Protein AF-A0A6J4QNR4-F1 (afdb_monomer)

Nearest PDB structures (foldseek):
  4whe-assembly1_A  TM=4.522E-01  e=9.566E+00  Escherichia coli K-12

Radius of gyration: 17.89 Å; Cα contacts (8 Å, |Δi|>4): 93; chains: 1; bounding box: 41×32×55 Å

Secondary structure (DSSP, 8-state):
-PPP--S-PPPPGGGS-HHHH---HHHHHHHHHHHHHHHHHHHHHHHTT-HHHHHHHHHHHHHHIIIIIHHHHHTTTT---HHHHHHHHHHHHHHTTS-HHHHHHHHHHHHHHTT-GGG-HHHHGGGS-HHHHHHTTT-

Sequence (139 aa):
MRTPNDGWTKPPIKDLGPDLLRISRPRRAVALAFPFVCFLAYFALAATGHPVLAVLAVVVLSFVTYGSVSHDLVHANLGLSPTANRRLLSLLELIMLRSGTVYRIVHLNHHAKYPDAREDPEGSAARFSLGRTLWEGVI

Mean predicted aligned error: 6.66 Å

Foldseek 3Di:
DDDPPPVDDDDPPVPDDVPVQDDDPVRLVCLLCLLVVLLVQLVVCVVVPNNVVSVVSVVVSVCSCPVHDLVCLLVVSSVDDVVVSQVSQQVSQVSVVHGSVVVSVLVVVQVVCPPDQPPRPPVVLVPDDPVCNVCVVVD

Organism: NCBI:txid904963

pLDDT: mean 88.71, std 12.15, range [38.19, 98.62]

Structure (mmCIF, N/CA/C/O backbone):
data_AF-A0A6J4QNR4-F1
#
_entry.id   AF-A0A6J4QNR4-F1
#
loop_
_atom_site.group_PDB
_atom_site.id
_atom_site.type_symbol
_atom_site.label_atom_id
_atom_site.label_alt_id
_atom_site.label_comp_id
_atom_site.label_asym_id
_atom_site.label_entity_id
_atom_site.label_seq_id
_atom_site.pdbx_PDB_ins_code
_atom_site.Cartn_x
_atom_site.Cartn_y
_atom_site.Cartn_z
_atom_site.occupancy
_atom_site.B_iso_or_equiv
_atom_site.auth_seq_id
_atom_site.auth_comp_id
_atom_site.auth_asym_id
_atom_site.auth_atom_id
_atom_site.pdbx_PDB_model_num
ATOM 1 N N . MET A 1 1 ? -13.487 -4.980 -27.665 1.00 41.03 1 MET A N 1
ATOM 2 C CA . MET A 1 1 ? -13.777 -3.550 -27.888 1.00 41.03 1 MET A CA 1
ATOM 3 C C . MET A 1 1 ? -12.445 -2.907 -28.247 1.00 41.03 1 MET A C 1
ATOM 5 O O . MET A 1 1 ? -11.572 -2.883 -27.394 1.00 41.03 1 MET A O 1
ATOM 9 N N . ARG A 1 2 ? -12.213 -2.545 -29.516 1.00 38.19 2 ARG A N 1
ATOM 10 C CA . ARG A 1 2 ? -11.044 -1.729 -29.885 1.00 38.19 2 ARG A CA 1
ATOM 11 C C . ARG A 1 2 ? -11.338 -0.319 -29.380 1.00 38.19 2 ARG A C 1
ATOM 13 O O . ARG A 1 2 ? -12.408 0.195 -29.696 1.00 38.19 2 ARG A O 1
ATOM 20 N N . THR A 1 3 ? -10.461 0.268 -28.573 1.00 47.31 3 THR A N 1
ATOM 21 C CA . THR A 1 3 ? -10.562 1.699 -28.272 1.00 47.31 3 THR A CA 1
ATOM 22 C C . THR A 1 3 ? -10.506 2.475 -29.593 1.00 47.31 3 THR A C 1
ATOM 24 O O . THR A 1 3 ? -9.776 2.056 -30.501 1.00 47.31 3 THR A O 1
ATOM 27 N N . PRO A 1 4 ? -11.294 3.552 -29.758 1.00 49.19 4 PRO A N 1
ATOM 28 C CA . PRO A 1 4 ? -11.134 4.446 -30.896 1.00 49.19 4 PRO A CA 1
ATOM 29 C C . PRO A 1 4 ? -9.676 4.900 -30.944 1.00 49.19 4 PRO A C 1
ATOM 31 O O . PRO A 1 4 ? -9.115 5.261 -29.915 1.00 49.19 4 PRO A O 1
ATOM 34 N N . ASN A 1 5 ? -9.057 4.816 -32.119 1.00 56.41 5 ASN A N 1
ATOM 35 C CA . ASN A 1 5 ? -7.719 5.341 -32.355 1.00 56.41 5 ASN A CA 1
ATOM 36 C C . ASN A 1 5 ? -7.850 6.871 -32.380 1.00 56.41 5 ASN A C 1
ATOM 38 O O . ASN A 1 5 ? -8.099 7.466 -33.422 1.00 56.41 5 ASN A O 1
ATOM 42 N N . ASP A 1 6 ? -7.794 7.488 -31.208 1.00 62.0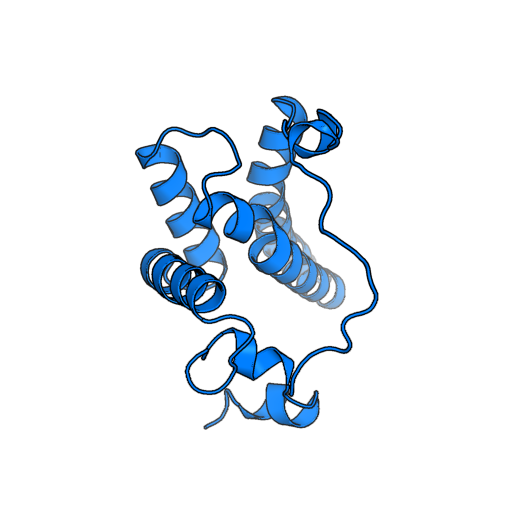0 6 ASP A N 1
ATOM 43 C CA . ASP A 1 6 ? -7.983 8.915 -30.944 1.00 62.00 6 ASP A CA 1
ATOM 44 C C . ASP A 1 6 ? -6.772 9.771 -31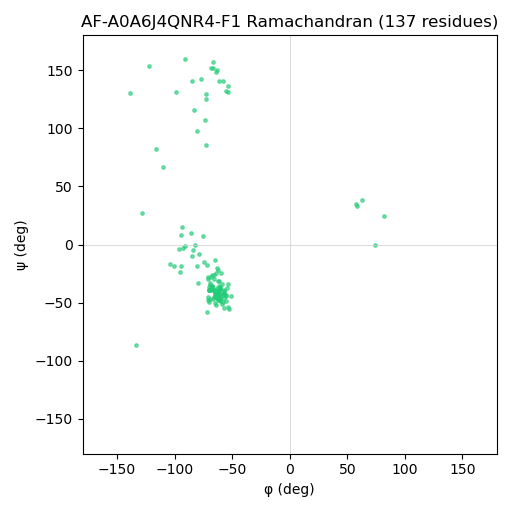.361 1.00 62.00 6 ASP A C 1
ATOM 46 O O . ASP A 1 6 ? -6.741 10.973 -31.117 1.00 62.00 6 ASP A O 1
ATOM 50 N N . GLY A 1 7 ? -5.779 9.173 -32.030 1.00 62.78 7 GLY A N 1
ATOM 51 C CA . GLY A 1 7 ? -4.592 9.865 -32.538 1.00 62.78 7 GLY A CA 1
ATOM 52 C C . GLY A 1 7 ? -3.584 10.249 -31.452 1.00 62.78 7 GLY A C 1
ATOM 53 O O . GLY A 1 7 ? -2.528 10.795 -31.767 1.00 62.78 7 GLY A O 1
ATOM 54 N N . TRP A 1 8 ? -3.864 9.932 -30.185 1.00 63.53 8 TRP A N 1
ATOM 55 C CA . TRP A 1 8 ? -2.962 10.177 -29.068 1.00 63.53 8 TRP A CA 1
ATOM 56 C C . TRP A 1 8 ? -1.893 9.085 -28.994 1.00 63.53 8 TRP A C 1
ATOM 58 O O . TRP A 1 8 ? -2.086 8.007 -28.433 1.00 63.53 8 TRP A O 1
ATOM 68 N N . THR A 1 9 ? -0.714 9.366 -29.545 1.00 80.56 9 THR A N 1
ATOM 69 C CA . THR A 1 9 ? 0.481 8.566 -29.259 1.00 80.56 9 THR A CA 1
ATOM 70 C C . THR A 1 9 ? 0.965 8.871 -27.845 1.00 80.56 9 THR A C 1
ATOM 72 O O . THR A 1 9 ? 1.150 10.039 -27.499 1.00 80.56 9 THR A O 1
ATOM 75 N N . LYS A 1 10 ? 1.201 7.838 -27.023 1.00 78.25 10 LYS A N 1
ATOM 76 C CA . LYS A 1 10 ? 1.791 8.021 -25.685 1.00 78.25 10 LYS A CA 1
ATOM 77 C C . LYS A 1 10 ? 3.121 8.784 -25.808 1.00 78.25 10 LYS A C 1
ATOM 79 O O . LYS A 1 10 ? 3.939 8.391 -26.645 1.00 78.25 10 LYS A O 1
ATOM 84 N N . PRO A 1 11 ? 3.358 9.832 -24.998 1.00 82.69 11 PRO A N 1
ATOM 85 C CA . PRO A 1 11 ? 4.611 10.572 -25.055 1.00 82.69 11 PRO A CA 1
ATOM 86 C C . PRO A 1 11 ? 5.785 9.643 -24.705 1.00 82.69 11 PRO A C 1
ATOM 88 O O . PRO A 1 11 ? 5.652 8.786 -23.822 1.00 82.69 11 PRO A O 1
ATOM 91 N N . PRO A 1 12 ? 6.935 9.764 -25.386 1.00 83.19 12 PRO A N 1
ATOM 92 C CA . PRO A 1 12 ? 8.117 8.992 -25.037 1.00 83.19 12 PRO A CA 1
ATOM 93 C C . PRO A 1 12 ? 8.643 9.423 -23.658 1.00 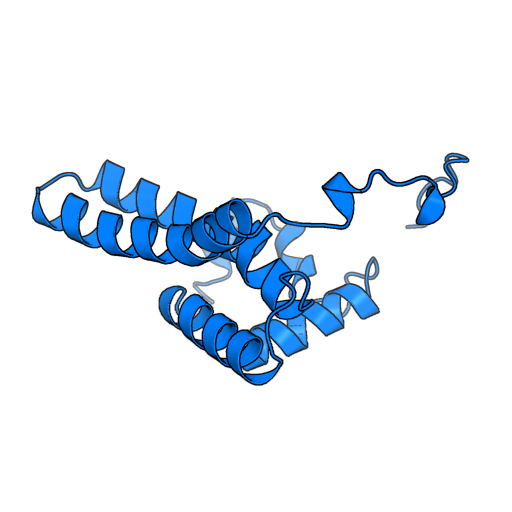83.19 12 PRO A C 1
ATOM 95 O O . PRO A 1 12 ? 8.510 10.576 -23.262 1.00 83.19 12 PRO A O 1
ATOM 98 N N . ILE A 1 13 ? 9.301 8.510 -22.933 1.00 83.25 13 ILE A N 1
ATOM 99 C CA . ILE A 1 13 ? 9.779 8.743 -21.551 1.00 83.25 13 ILE A CA 1
ATOM 100 C C . ILE A 1 13 ? 10.655 9.999 -21.424 1.00 83.25 13 ILE A C 1
ATOM 102 O O . ILE A 1 13 ? 10.608 10.677 -20.404 1.00 83.25 13 ILE A O 1
ATOM 106 N N . LYS A 1 14 ? 11.439 10.324 -22.459 1.00 85.31 14 LYS A N 1
ATOM 107 C CA . LYS A 1 14 ? 12.302 11.517 -22.497 1.00 85.31 14 LYS A CA 1
ATOM 108 C C . LYS A 1 14 ? 11.529 12.844 -22.421 1.00 85.31 14 LYS A C 1
ATOM 110 O O . LYS A 1 14 ? 12.122 13.846 -22.041 1.00 85.31 14 LYS A O 1
ATOM 115 N N . ASP A 1 15 ? 10.245 12.828 -22.777 1.00 87.12 15 ASP A N 1
ATOM 116 C CA . ASP A 1 15 ? 9.362 13.996 -22.757 1.00 87.12 15 ASP A CA 1
ATOM 117 C C . ASP A 1 15 ? 8.598 14.096 -21.420 1.00 87.12 15 ASP A C 1
ATOM 119 O O . ASP A 1 15 ? 7.861 15.054 -21.193 1.00 87.12 15 ASP A O 1
ATOM 123 N N . LEU A 1 16 ? 8.769 13.122 -20.514 1.00 85.12 16 LEU A N 1
ATOM 124 C CA . LEU A 1 16 ? 8.195 13.153 -19.170 1.00 85.12 16 LEU A CA 1
ATOM 125 C C . LEU A 1 16 ? 9.096 13.943 -18.213 1.00 85.12 16 LEU A C 1
ATOM 127 O O . LEU A 1 16 ? 10.323 13.822 -18.232 1.00 85.12 16 LEU A O 1
ATOM 131 N N . GLY A 1 17 ? 8.476 14.728 -17.331 1.00 84.31 17 GLY A N 1
ATOM 132 C CA . GLY A 1 17 ? 9.184 15.499 -16.313 1.00 84.31 17 GLY A CA 1
ATOM 133 C C . GLY A 1 17 ? 9.916 14.614 -15.288 1.00 84.31 17 GLY A C 1
ATOM 134 O O . GLY A 1 17 ? 9.462 13.510 -14.968 1.00 84.31 17 GLY A O 1
ATOM 135 N N . PRO A 1 18 ? 11.055 15.071 -14.730 1.00 82.56 18 PRO A N 1
ATOM 136 C CA . PRO A 1 18 ? 11.820 14.308 -13.739 1.00 82.56 18 PRO A CA 1
ATOM 137 C C . PRO A 1 18 ? 11.046 14.056 -12.436 1.00 82.56 18 PRO A C 1
ATOM 139 O O . PRO A 1 18 ? 11.389 13.140 -11.692 1.00 82.56 18 PRO A O 1
ATOM 142 N N . ASP A 1 19 ? 10.010 14.844 -12.162 1.00 80.69 19 ASP A N 1
ATOM 143 C CA . ASP A 1 19 ? 9.069 14.696 -11.052 1.00 80.69 19 ASP A CA 1
ATOM 144 C C . ASP A 1 19 ? 8.167 13.458 -11.184 1.00 80.69 19 ASP A C 1
ATOM 146 O O . ASP A 1 19 ? 7.797 12.876 -10.165 1.00 80.69 19 ASP A O 1
ATOM 150 N N . LEU A 1 20 ? 7.890 13.010 -12.414 1.00 81.25 20 LEU A N 1
ATOM 151 C CA . LEU A 1 20 ? 7.193 11.748 -12.694 1.00 81.25 20 LEU A CA 1
ATOM 152 C C . LEU A 1 20 ? 8.125 10.532 -12.619 1.00 81.25 20 LEU A C 1
ATOM 154 O O . LEU A 1 20 ? 7.664 9.401 -12.491 1.00 81.25 20 LEU A O 1
ATOM 158 N N . LEU A 1 21 ? 9.439 10.756 -12.701 1.00 83.19 21 LEU A N 1
ATOM 159 C CA . LEU A 1 21 ? 10.448 9.694 -12.766 1.00 83.19 21 LEU A CA 1
ATOM 160 C C . LEU A 1 21 ? 11.198 9.489 -11.446 1.00 83.19 21 LEU A C 1
ATOM 162 O O . LEU A 1 21 ? 11.891 8.484 -11.280 1.00 83.19 21 LEU A O 1
ATOM 166 N N . ARG A 1 22 ? 11.138 10.454 -10.520 1.00 85.62 22 ARG A N 1
ATOM 167 C CA . ARG A 1 22 ? 11.933 10.437 -9.287 1.00 85.62 22 ARG A CA 1
ATOM 168 C C . ARG A 1 22 ? 11.121 10.888 -8.084 1.00 85.62 22 ARG A C 1
ATOM 170 O O . ARG A 1 22 ? 10.568 11.983 -8.047 1.00 85.62 22 ARG A O 1
ATOM 177 N N . ILE A 1 23 ? 11.178 10.084 -7.027 1.00 89.50 23 ILE A N 1
ATOM 178 C CA . ILE A 1 23 ? 10.661 10.440 -5.708 1.00 89.50 23 ILE A CA 1
ATOM 179 C C . ILE A 1 23 ? 11.797 10.931 -4.803 1.00 89.50 23 ILE A C 1
ATOM 181 O O . ILE A 1 23 ? 12.852 10.301 -4.689 1.00 89.50 23 ILE A O 1
ATOM 185 N N . SER A 1 24 ? 11.596 12.070 -4.137 1.00 91.31 24 SER A N 1
ATOM 186 C CA . SER A 1 24 ? 12.559 12.567 -3.153 1.00 91.31 24 SER A CA 1
ATOM 187 C C . SER A 1 24 ? 12.595 11.656 -1.921 1.00 91.31 24 SER A C 1
ATOM 189 O O . SER A 1 24 ? 11.598 11.028 -1.559 1.00 91.31 24 SER A O 1
ATOM 191 N N . ARG A 1 25 ? 13.742 11.592 -1.229 1.00 94.00 25 ARG A N 1
ATOM 192 C CA . ARG A 1 25 ? 13.882 10.763 -0.016 1.00 94.00 25 ARG A CA 1
ATOM 193 C C . ARG A 1 25 ? 12.830 11.086 1.061 1.00 94.00 25 ARG A C 1
ATOM 195 O O . ARG A 1 25 ? 12.267 10.128 1.588 1.00 94.00 25 ARG A O 1
ATOM 202 N N . PRO A 1 26 ? 12.508 12.365 1.358 1.00 95.69 26 PRO A N 1
ATOM 203 C CA . PRO A 1 26 ? 11.457 12.690 2.320 1.00 95.69 26 PRO A CA 1
ATOM 204 C C . PRO A 1 26 ? 10.079 12.207 1.865 1.00 95.69 26 PRO A C 1
ATOM 206 O O . PRO A 1 26 ? 9.371 11.575 2.641 1.00 95.69 26 PRO A O 1
ATOM 209 N N . ARG A 1 27 ? 9.718 12.420 0.591 1.00 93.56 27 ARG A N 1
ATOM 210 C CA . ARG A 1 27 ? 8.424 11.975 0.054 1.00 93.56 27 ARG A CA 1
ATOM 211 C C . ARG A 1 27 ? 8.299 10.454 0.096 1.00 93.56 27 ARG A C 1
ATOM 213 O O . ARG A 1 27 ? 7.250 9.945 0.465 1.00 93.56 27 ARG A O 1
ATOM 220 N N . ARG A 1 28 ? 9.383 9.732 -0.200 1.00 95.12 28 ARG A N 1
ATOM 221 C CA . ARG A 1 28 ? 9.437 8.272 -0.068 1.00 95.12 28 ARG A CA 1
ATOM 222 C C . ARG A 1 28 ? 9.236 7.817 1.375 1.00 95.12 28 ARG A C 1
ATOM 224 O O . ARG A 1 28 ? 8.506 6.863 1.604 1.00 95.12 28 ARG A O 1
ATOM 231 N N . ALA A 1 29 ? 9.879 8.479 2.337 1.00 96.56 29 ALA A N 1
ATOM 232 C CA . ALA A 1 29 ? 9.706 8.153 3.750 1.00 96.56 29 ALA A CA 1
ATOM 233 C C . ALA A 1 29 ? 8.256 8.382 4.203 1.00 96.56 29 ALA A C 1
ATOM 235 O O . ALA A 1 29 ? 7.681 7.505 4.838 1.00 96.56 29 ALA A O 1
ATOM 236 N N . VAL A 1 30 ? 7.648 9.506 3.806 1.00 96.25 30 VAL A N 1
ATOM 237 C CA . VAL A 1 30 ? 6.231 9.796 4.076 1.00 96.25 30 VAL A CA 1
ATOM 238 C C . VAL A 1 30 ? 5.330 8.740 3.442 1.00 96.25 30 VAL A C 1
ATOM 240 O O . VAL A 1 30 ? 4.495 8.177 4.139 1.00 96.25 30 VAL A O 1
ATOM 243 N N . ALA A 1 31 ? 5.536 8.415 2.163 1.00 94.25 31 ALA A N 1
ATOM 244 C CA . ALA A 1 31 ? 4.755 7.399 1.463 1.00 94.25 31 ALA A CA 1
ATOM 245 C C . ALA A 1 31 ? 4.823 6.040 2.179 1.00 94.25 31 ALA A C 1
ATOM 247 O O . ALA A 1 31 ? 3.795 5.424 2.424 1.00 94.25 31 ALA A O 1
ATOM 248 N N . LEU A 1 32 ? 6.016 5.602 2.590 1.00 96.56 32 LEU A N 1
ATOM 249 C CA . LEU A 1 32 ? 6.185 4.337 3.309 1.00 96.56 32 LEU A CA 1
ATOM 250 C C . LEU A 1 32 ? 5.603 4.363 4.730 1.00 96.56 32 LEU A C 1
ATOM 252 O O . LEU A 1 32 ? 5.133 3.332 5.197 1.00 96.56 32 LEU A O 1
ATOM 256 N N . ALA A 1 33 ? 5.636 5.505 5.421 1.00 97.44 33 ALA A N 1
ATOM 257 C CA . ALA A 1 33 ? 5.133 5.630 6.789 1.00 97.44 33 ALA A CA 1
ATOM 258 C C . ALA A 1 33 ? 3.605 5.781 6.859 1.00 97.44 33 ALA A C 1
ATOM 260 O O . ALA A 1 33 ? 2.985 5.309 7.811 1.00 97.44 33 ALA A O 1
ATOM 261 N N . PHE A 1 34 ? 2.993 6.429 5.866 1.00 97.25 34 PHE A N 1
ATOM 262 C CA . PHE A 1 34 ? 1.588 6.829 5.909 1.00 97.25 34 PHE A CA 1
ATOM 263 C C . PHE A 1 34 ? 0.603 5.663 6.133 1.00 97.25 34 PHE A C 1
ATOM 265 O O . PHE A 1 34 ? -0.255 5.805 7.006 1.00 97.25 34 PHE A O 1
ATOM 272 N N . PRO A 1 35 ? 0.749 4.482 5.493 1.00 97.06 35 PRO A N 1
ATOM 273 C CA . PRO A 1 35 ? -0.094 3.325 5.801 1.00 97.06 35 PRO A CA 1
ATOM 274 C C . PRO A 1 35 ? -0.043 2.910 7.279 1.00 97.06 35 PRO A C 1
ATOM 276 O O . PRO A 1 35 ? -1.074 2.635 7.885 1.00 97.06 35 PRO A O 1
ATOM 279 N N . PHE A 1 36 ? 1.140 2.914 7.898 1.00 97.62 36 PHE A N 1
ATOM 280 C CA . PHE A 1 36 ? 1.277 2.564 9.315 1.00 97.62 36 PHE A CA 1
ATOM 281 C C . PHE A 1 36 ? 0.617 3.606 10.219 1.00 97.62 36 PHE A C 1
ATOM 283 O O . PHE A 1 36 ? -0.000 3.245 11.217 1.00 97.62 36 PHE A O 1
ATOM 290 N N . VAL A 1 37 ? 0.690 4.889 9.853 1.00 98.00 37 VAL A N 1
ATOM 291 C CA . VAL A 1 37 ? -0.014 5.960 10.571 1.00 98.00 37 VAL A CA 1
ATOM 292 C C . VAL A 1 37 ? -1.526 5.751 10.500 1.00 98.00 37 VAL A C 1
ATOM 294 O O . VAL A 1 37 ? -2.179 5.788 11.538 1.00 98.00 37 VAL A O 1
ATOM 297 N N . CYS A 1 38 ? -2.087 5.473 9.319 1.00 97.88 38 CYS A N 1
ATOM 298 C CA . CYS A 1 38 ? -3.520 5.196 9.178 1.00 97.88 38 CYS A CA 1
ATOM 299 C C . CYS A 1 38 ? -3.947 3.941 9.958 1.00 97.88 38 CYS A C 1
ATOM 301 O O . CYS A 1 38 ? -4.980 3.954 10.626 1.00 97.88 38 CYS A O 1
ATOM 303 N N . PHE A 1 39 ? -3.132 2.883 9.927 1.00 97.75 39 PHE A N 1
ATOM 304 C CA . PHE A 1 39 ? -3.373 1.661 10.695 1.00 97.75 39 PHE A CA 1
ATOM 305 C C . PHE A 1 39 ? -3.405 1.921 12.206 1.00 97.75 39 PHE A C 1
ATOM 307 O O . PHE A 1 39 ? -4.337 1.503 12.885 1.00 97.75 39 PHE A O 1
ATOM 314 N N . LEU A 1 40 ? -2.430 2.657 12.743 1.00 98.31 40 LEU A N 1
ATOM 315 C CA . LEU A 1 40 ? -2.408 3.012 14.165 1.00 98.31 40 LEU A CA 1
ATOM 316 C C . LEU A 1 40 ? -3.540 3.982 14.533 1.00 98.31 40 LEU A C 1
ATOM 318 O O . LEU A 1 40 ? -4.122 3.865 15.613 1.00 98.31 40 LEU A O 1
ATOM 322 N N . ALA A 1 41 ? -3.889 4.903 13.631 1.00 98.38 41 ALA A N 1
ATOM 323 C CA . ALA A 1 41 ? -4.992 5.837 13.825 1.00 98.38 41 ALA A CA 1
ATOM 324 C C . ALA A 1 41 ? -6.330 5.111 14.008 1.00 98.38 41 ALA A C 1
ATOM 326 O O . ALA A 1 41 ? -7.110 5.524 14.862 1.00 98.38 41 ALA A O 1
ATOM 327 N N . TYR A 1 42 ? -6.576 4.007 13.288 1.00 98.19 42 TYR A N 1
ATOM 328 C CA . TYR A 1 42 ? -7.766 3.177 13.504 1.00 98.19 42 TYR A CA 1
ATOM 329 C C . TYR A 1 42 ? -7.898 2.751 14.973 1.00 98.19 42 TYR A C 1
ATOM 331 O O . TYR A 1 42 ? -8.924 3.023 15.596 1.00 98.19 42 TYR A O 1
ATOM 339 N N . PHE A 1 43 ? -6.852 2.148 15.552 1.00 98.25 43 PHE A N 1
ATOM 340 C CA . PHE A 1 43 ? -6.894 1.681 16.942 1.00 98.25 43 PHE A CA 1
ATOM 341 C C . PHE A 1 43 ? -7.045 2.833 17.933 1.00 98.25 43 PHE A C 1
ATOM 343 O O . PHE A 1 43 ? -7.837 2.728 18.866 1.00 98.25 43 PHE A O 1
ATOM 350 N N . ALA A 1 44 ? -6.332 3.943 17.724 1.00 98.50 44 ALA A N 1
ATOM 351 C CA . ALA A 1 44 ? -6.425 5.109 18.600 1.00 98.50 44 ALA A CA 1
ATOM 352 C C . ALA A 1 44 ? -7.834 5.733 18.586 1.00 98.50 44 ALA A C 1
ATOM 354 O O . ALA A 1 44 ? -8.399 6.044 19.636 1.00 98.50 44 ALA A O 1
ATOM 355 N N . LEU A 1 45 ? -8.436 5.884 17.405 1.00 98.62 45 LEU A N 1
ATOM 356 C CA . LEU A 1 45 ? -9.773 6.464 17.254 1.00 98.62 45 LEU A CA 1
ATOM 357 C C . LEU A 1 45 ? -10.855 5.522 17.789 1.00 98.62 45 LEU A C 1
ATOM 359 O O . LEU A 1 45 ? -11.773 5.974 18.473 1.00 98.62 45 LEU A O 1
ATOM 363 N N . ALA A 1 46 ? -10.718 4.215 17.556 1.00 97.94 46 ALA A N 1
ATOM 364 C CA . ALA A 1 46 ? -11.618 3.216 18.121 1.00 97.94 46 ALA A CA 1
ATOM 365 C C . ALA A 1 46 ? -11.549 3.203 19.658 1.00 97.94 46 ALA A 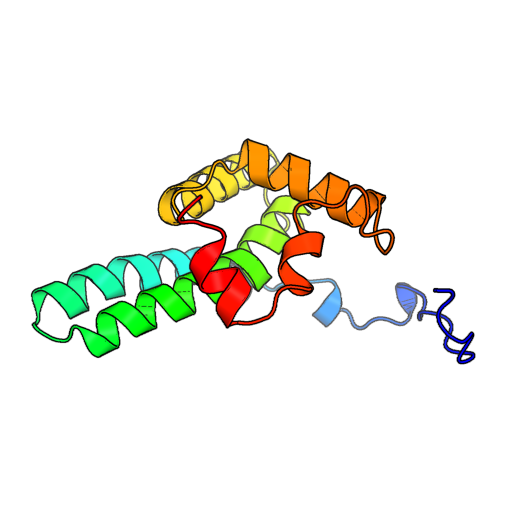C 1
ATOM 367 O O . ALA A 1 46 ? -12.585 3.249 20.318 1.00 97.94 46 ALA A O 1
ATOM 368 N N . ALA A 1 47 ? -10.340 3.224 20.232 1.00 98.31 47 ALA A N 1
ATOM 369 C CA . ALA A 1 47 ? -10.131 3.213 21.680 1.00 98.31 47 ALA A CA 1
ATOM 370 C C . ALA A 1 47 ? -10.641 4.483 22.384 1.00 98.31 47 ALA A C 1
ATOM 372 O O . ALA A 1 47 ? -10.993 4.433 23.558 1.00 98.31 47 ALA A O 1
ATOM 373 N N . THR A 1 48 ? -10.703 5.615 21.677 1.00 98.38 48 THR A N 1
ATOM 374 C CA . THR A 1 48 ? -11.207 6.892 22.214 1.00 98.38 48 THR A CA 1
ATOM 375 C C . THR A 1 48 ? -12.688 7.150 21.925 1.00 98.38 48 THR A C 1
ATOM 377 O O . THR A 1 48 ? -13.177 8.239 22.210 1.00 98.38 48 THR A O 1
ATOM 380 N N . GLY A 1 49 ? -13.419 6.171 21.380 1.00 97.94 49 GLY A N 1
ATOM 381 C CA . GLY A 1 49 ? -14.865 6.284 21.164 1.00 97.94 49 GLY A CA 1
ATOM 382 C C . GLY A 1 49 ? -15.273 7.048 19.901 1.00 97.94 49 GLY A C 1
ATOM 383 O O . GLY A 1 49 ? -16.393 7.548 19.829 1.00 97.94 49 GLY A O 1
ATOM 384 N N . HIS A 1 50 ? -14.403 7.114 18.886 1.00 98.31 50 HIS A N 1
ATOM 385 C CA . HIS A 1 50 ? -14.664 7.779 17.602 1.00 98.31 50 HIS A CA 1
ATOM 386 C C . HIS A 1 50 ? -14.810 6.764 16.449 1.00 98.31 50 HIS A C 1
ATOM 388 O O . HIS A 1 50 ? -13.974 6.732 15.539 1.00 98.31 50 HIS A O 1
ATOM 394 N N . PRO A 1 51 ? -15.864 5.924 16.433 1.00 97.38 51 PRO A N 1
ATOM 395 C CA . PRO A 1 51 ? -15.976 4.806 15.494 1.00 97.38 51 PRO A CA 1
ATOM 396 C C . PRO A 1 51 ? -16.040 5.252 14.029 1.00 97.38 51 PRO A C 1
ATOM 398 O O . PRO A 1 51 ? -15.430 4.622 13.170 1.00 97.38 51 PRO A O 1
ATOM 401 N N . VAL A 1 52 ? -16.715 6.368 13.732 1.00 98.06 52 VAL A N 1
ATOM 402 C CA . VAL A 1 52 ? -16.802 6.900 12.360 1.00 98.06 52 VAL A CA 1
ATOM 403 C C . VAL A 1 52 ? -15.417 7.285 11.835 1.00 98.06 52 VAL A C 1
ATOM 405 O O . VAL A 1 52 ? -15.052 6.911 10.723 1.00 98.06 52 VAL A O 1
ATOM 408 N N . LEU A 1 53 ? -14.614 7.983 12.644 1.00 98.31 53 LEU A N 1
ATOM 409 C CA . LEU A 1 53 ? -13.256 8.368 12.255 1.00 98.31 53 LEU A CA 1
ATOM 410 C C . LEU A 1 53 ? -12.339 7.145 12.128 1.00 98.31 53 LEU A C 1
ATOM 412 O O . LEU A 1 53 ? -11.503 7.107 11.229 1.00 98.31 53 LEU A O 1
ATOM 416 N N . ALA A 1 54 ? -12.516 6.133 12.981 1.00 98.19 54 ALA A N 1
ATOM 417 C CA . ALA A 1 54 ? -11.782 4.877 12.869 1.00 98.19 54 ALA A CA 1
ATOM 418 C C . ALA A 1 54 ? -12.067 4.183 11.525 1.00 98.19 54 ALA A C 1
ATOM 420 O O . ALA A 1 54 ? -11.135 3.812 10.813 1.00 98.19 54 ALA A O 1
ATOM 421 N N . VAL A 1 55 ? -13.339 4.081 11.120 1.00 97.12 55 VAL A N 1
ATOM 422 C CA . VAL A 1 55 ? -13.714 3.534 9.804 1.00 97.12 55 VAL A CA 1
ATOM 423 C C . VAL A 1 55 ? -13.098 4.356 8.671 1.00 97.12 55 VAL A C 1
ATOM 425 O O . VAL A 1 55 ? -12.524 3.785 7.745 1.00 97.12 55 VAL A O 1
ATOM 428 N N . LEU A 1 56 ? -13.141 5.690 8.754 1.00 97.69 56 LEU A N 1
ATOM 429 C CA . LEU A 1 56 ? -12.506 6.552 7.753 1.00 97.69 56 LEU A CA 1
ATOM 430 C C . LEU A 1 56 ? -10.990 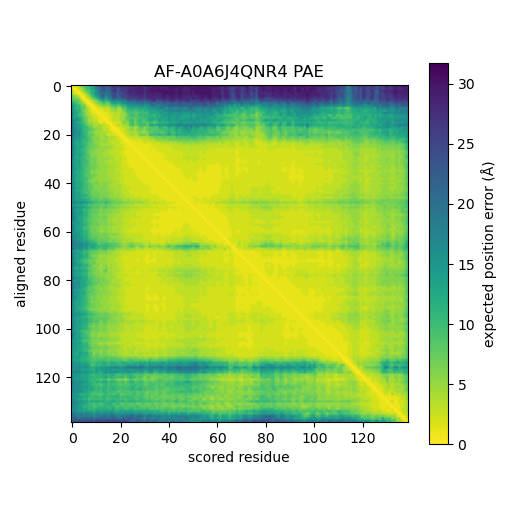6.319 7.656 1.00 97.69 56 LEU A C 1
ATOM 432 O O . LEU A 1 56 ? -10.455 6.315 6.550 1.00 97.69 56 LEU A O 1
ATOM 436 N N . ALA A 1 57 ? -10.300 6.059 8.770 1.00 97.94 57 ALA A N 1
ATOM 437 C CA . ALA A 1 57 ? -8.878 5.714 8.749 1.00 97.94 57 ALA A CA 1
ATOM 438 C C . ALA A 1 57 ? -8.608 4.426 7.951 1.00 97.94 57 ALA A C 1
ATOM 440 O O . ALA A 1 57 ? -7.643 4.375 7.189 1.00 97.94 57 ALA A O 1
ATOM 441 N N . VAL A 1 58 ? -9.484 3.419 8.056 1.00 96.38 58 VAL A N 1
ATOM 442 C CA . VAL A 1 58 ? -9.397 2.174 7.269 1.00 96.38 58 VAL A CA 1
ATOM 443 C C . VAL A 1 58 ? -9.706 2.415 5.791 1.00 96.38 58 VAL A C 1
ATOM 445 O O . VAL A 1 58 ? -9.027 1.860 4.927 1.00 96.38 58 VAL A O 1
ATOM 448 N N . VAL A 1 59 ? -10.682 3.270 5.474 1.00 95.19 59 VAL A N 1
ATOM 449 C CA . VAL A 1 59 ? -10.982 3.660 4.084 1.00 95.19 59 VAL A CA 1
ATOM 450 C C . VAL A 1 59 ? -9.765 4.334 3.445 1.00 95.19 59 VAL A C 1
ATOM 452 O O . VAL A 1 59 ? -9.345 3.948 2.353 1.00 95.19 59 VAL A O 1
ATOM 455 N N . VAL A 1 60 ? -9.146 5.288 4.147 1.00 96.19 60 VAL A N 1
ATOM 456 C CA . VAL A 1 60 ? -7.923 5.961 3.683 1.00 96.19 60 VAL A CA 1
ATOM 457 C C . VAL A 1 60 ? -6.773 4.964 3.546 1.00 96.19 60 VAL A C 1
ATOM 459 O O . VAL A 1 60 ? -6.109 4.945 2.511 1.00 96.19 60 VAL A O 1
ATOM 462 N N . LEU A 1 61 ? -6.565 4.099 4.541 1.00 96.75 61 LEU A N 1
ATOM 463 C CA . LEU A 1 61 ? -5.549 3.046 4.497 1.00 96.75 61 LEU A CA 1
ATOM 464 C C . LEU A 1 61 ? -5.718 2.144 3.265 1.00 96.75 61 LEU A C 1
ATOM 466 O O . LEU A 1 61 ? -4.740 1.857 2.573 1.00 96.75 61 LEU A O 1
ATOM 470 N N . SER A 1 62 ? -6.954 1.741 2.964 1.00 92.88 62 SER A N 1
ATOM 471 C CA . SER A 1 62 ? -7.281 0.894 1.812 1.00 92.88 62 SER A CA 1
ATOM 472 C C . SER A 1 62 ? -6.912 1.572 0.495 1.00 92.88 62 SER A C 1
ATOM 474 O O . SER A 1 62 ? -6.276 0.959 -0.361 1.00 92.88 62 SER A O 1
ATOM 476 N N . PHE A 1 63 ? -7.243 2.857 0.350 1.00 90.69 63 PHE A N 1
ATOM 477 C CA . PHE A 1 63 ? -6.927 3.623 -0.854 1.00 90.69 63 PHE A CA 1
ATOM 478 C C . PHE A 1 63 ? -5.416 3.826 -1.036 1.00 90.69 63 PHE A C 1
ATOM 480 O O . PHE A 1 63 ? -4.876 3.594 -2.117 1.00 90.69 63 PHE A O 1
ATOM 487 N N . VAL A 1 64 ? -4.719 4.219 0.034 1.00 92.50 64 VAL A N 1
ATOM 488 C CA . VAL A 1 64 ? -3.272 4.494 0.014 1.00 92.50 64 VAL A CA 1
ATOM 489 C C . VAL A 1 64 ? -2.463 3.233 -0.267 1.00 92.50 64 VAL A C 1
ATOM 491 O O . VAL A 1 64 ? -1.460 3.291 -0.978 1.00 92.50 64 VAL A O 1
ATOM 494 N N . THR A 1 65 ? -2.860 2.094 0.298 1.00 91.31 65 THR A N 1
ATOM 495 C CA . THR A 1 65 ? -2.154 0.830 0.065 1.00 91.31 65 THR A CA 1
ATOM 496 C C . THR A 1 65 ? -2.417 0.328 -1.348 1.00 91.31 65 THR A C 1
ATOM 498 O O . THR A 1 65 ? -1.466 0.229 -2.119 1.00 91.31 65 THR A O 1
ATOM 501 N N . TYR A 1 66 ? -3.678 0.105 -1.731 1.00 84.81 66 TYR A N 1
ATOM 502 C CA . TYR A 1 66 ? -4.013 -0.488 -3.027 1.00 84.81 66 TYR A CA 1
ATOM 503 C C . TYR A 1 66 ? -3.593 0.399 -4.210 1.00 84.81 66 TYR A C 1
ATOM 505 O O . TYR A 1 66 ? -2.862 -0.047 -5.091 1.00 84.81 66 TYR A O 1
ATOM 513 N N . GLY A 1 67 ? -3.999 1.672 -4.205 1.00 82.50 67 GLY A N 1
ATOM 514 C CA . GLY A 1 67 ? -3.796 2.581 -5.336 1.00 82.50 67 GLY A CA 1
ATOM 515 C C . GLY A 1 67 ? -2.441 3.288 -5.378 1.00 82.50 67 GLY A C 1
ATOM 516 O O . GLY A 1 67 ? -2.139 3.937 -6.375 1.00 82.50 67 GLY A O 1
ATOM 517 N N . SER A 1 68 ? -1.629 3.213 -4.318 1.00 89.88 68 SER A N 1
ATOM 518 C CA . SER A 1 68 ? -0.354 3.939 -4.258 1.00 89.88 68 SER A CA 1
ATOM 519 C C . SER A 1 68 ? 0.799 3.065 -3.776 1.00 89.88 68 SER A C 1
ATOM 521 O O . SER A 1 68 ? 1.513 2.489 -4.592 1.00 89.88 68 SER A O 1
ATOM 523 N N . VAL A 1 69 ? 1.018 2.943 -2.468 1.00 94.62 69 VAL A N 1
ATOM 524 C CA . VAL A 1 69 ? 2.300 2.443 -1.949 1.00 94.62 69 VAL A CA 1
ATOM 525 C C . VAL A 1 69 ? 2.508 0.968 -2.280 1.00 94.62 69 VAL A C 1
ATOM 527 O O . VAL A 1 69 ? 3.617 0.584 -2.651 1.00 94.62 69 VAL A O 1
ATOM 530 N N . SER A 1 70 ? 1.467 0.133 -2.203 1.00 96.25 70 SER A N 1
ATOM 531 C CA . SER A 1 70 ? 1.598 -1.273 -2.591 1.00 96.25 70 SER A CA 1
ATOM 532 C C . SER A 1 70 ? 1.764 -1.429 -4.099 1.00 96.25 70 SER A C 1
ATOM 534 O O . SER A 1 70 ? 2.545 -2.280 -4.514 1.00 96.25 70 SER A O 1
ATOM 536 N N . HIS A 1 71 ? 1.101 -0.603 -4.916 1.00 95.19 71 HIS A N 1
ATOM 537 C CA . HIS A 1 71 ? 1.324 -0.567 -6.365 1.00 95.19 71 HIS A CA 1
ATOM 538 C C . HIS A 1 71 ? 2.795 -0.242 -6.679 1.00 95.19 71 HIS A C 1
ATOM 540 O O . HIS A 1 71 ? 3.478 -1.005 -7.364 1.00 95.19 71 HIS A O 1
ATOM 546 N N . ASP A 1 72 ? 3.338 0.822 -6.084 1.00 95.12 72 ASP A N 1
ATOM 547 C CA . ASP A 1 72 ? 4.741 1.199 -6.266 1.00 95.12 72 ASP A CA 1
ATOM 548 C C . ASP A 1 72 ? 5.718 0.127 -5.773 1.00 95.12 72 ASP A C 1
ATOM 550 O O . ASP A 1 72 ? 6.765 -0.089 -6.386 1.00 95.12 72 ASP A O 1
ATOM 554 N N . LEU A 1 73 ? 5.395 -0.575 -4.684 1.00 96.81 73 LEU A N 1
ATOM 555 C CA . LEU A 1 73 ? 6.193 -1.698 -4.196 1.00 96.81 73 LEU A CA 1
ATOM 556 C C . LEU A 1 73 ? 6.096 -2.917 -5.120 1.00 96.81 73 LEU A C 1
ATOM 558 O O . LEU A 1 73 ? 7.110 -3.575 -5.347 1.00 96.81 73 LEU A O 1
ATOM 562 N N . VAL A 1 74 ? 4.934 -3.236 -5.690 1.00 96.94 74 VAL A N 1
ATOM 563 C CA . VAL A 1 74 ? 4.810 -4.346 -6.649 1.00 96.94 74 VAL A CA 1
ATOM 564 C C . VAL A 1 74 ? 5.681 -4.107 -7.884 1.00 96.94 74 VAL A C 1
ATOM 566 O O . VAL A 1 74 ? 6.381 -5.030 -8.315 1.00 96.94 74 VAL A O 1
ATOM 569 N N . HIS A 1 75 ? 5.709 -2.867 -8.376 1.00 95.38 75 HIS A N 1
ATOM 570 C CA . HIS A 1 75 ? 6.523 -2.441 -9.523 1.00 95.38 75 HIS A CA 1
ATOM 571 C C . HIS A 1 75 ? 7.973 -2.072 -9.168 1.00 95.38 75 HIS A C 1
ATOM 573 O O . HIS A 1 75 ? 8.786 -1.838 -10.056 1.00 95.38 75 HIS A O 1
ATOM 579 N N . ALA A 1 76 ? 8.327 -2.067 -7.879 1.00 94.75 76 ALA A N 1
ATOM 580 C CA . ALA A 1 76 ? 9.636 -1.658 -7.361 1.00 94.75 76 ALA A CA 1
ATOM 581 C C . ALA A 1 76 ? 10.051 -0.209 -7.723 1.00 94.75 76 ALA A C 1
ATOM 583 O O . ALA A 1 76 ? 11.239 0.104 -7.835 1.00 94.75 76 ALA A O 1
ATOM 584 N N . ASN A 1 77 ? 9.080 0.704 -7.816 1.00 93.19 77 ASN A N 1
ATOM 585 C CA . ASN A 1 77 ? 9.270 2.100 -8.236 1.00 93.19 77 ASN A CA 1
ATOM 586 C C . ASN A 1 77 ? 9.926 2.995 -7.169 1.00 93.19 77 ASN A C 1
ATOM 588 O O . ASN A 1 77 ? 10.415 4.083 -7.469 1.00 93.19 77 ASN A O 1
ATOM 592 N N . LEU A 1 78 ? 9.978 2.557 -5.906 1.00 93.31 78 LEU A N 1
ATOM 593 C CA . LEU A 1 78 ? 10.482 3.377 -4.792 1.00 93.31 78 LEU A CA 1
ATOM 594 C C . LEU A 1 78 ? 12.018 3.383 -4.660 1.00 93.31 78 LEU A C 1
ATOM 596 O O . LEU A 1 78 ? 12.564 4.025 -3.752 1.00 93.31 78 LEU A O 1
ATOM 600 N N . GLY A 1 79 ? 12.739 2.659 -5.523 1.00 92.50 79 GLY A N 1
ATOM 601 C CA . GLY A 1 79 ? 14.206 2.589 -5.486 1.00 92.50 79 GLY A CA 1
ATOM 602 C C . GLY A 1 79 ? 14.742 1.971 -4.188 1.00 92.50 79 GLY A C 1
ATOM 603 O O . GLY A 1 79 ? 15.714 2.462 -3.606 1.00 92.50 79 GLY A O 1
ATOM 604 N N . LEU A 1 80 ? 14.051 0.950 -3.680 1.00 95.31 80 LEU A N 1
ATOM 605 C CA . LEU A 1 80 ? 14.454 0.163 -2.515 1.00 95.31 80 LEU A CA 1
ATOM 606 C C . LEU A 1 80 ? 15.284 -1.048 -2.956 1.00 95.31 80 LEU A C 1
ATOM 608 O O . LEU A 1 80 ? 15.193 -1.492 -4.099 1.00 95.31 80 LEU A O 1
ATOM 612 N N . SER A 1 81 ? 16.067 -1.630 -2.042 1.00 97.12 81 SER A N 1
ATOM 613 C CA . SER A 1 81 ? 16.719 -2.910 -2.336 1.00 97.12 81 SER A CA 1
ATOM 614 C C . SER A 1 81 ? 15.663 -4.006 -2.558 1.00 97.12 81 SER A C 1
ATOM 616 O O . SER A 1 81 ? 14.603 -3.963 -1.922 1.00 97.12 81 SER A O 1
ATOM 618 N N . PRO A 1 82 ? 15.932 -5.031 -3.389 1.00 96.56 82 PRO A N 1
ATOM 619 C CA . PRO A 1 82 ? 14.946 -6.073 -3.690 1.00 96.56 82 PRO A CA 1
ATOM 620 C C . PRO A 1 82 ? 14.378 -6.759 -2.441 1.00 96.56 82 PRO A C 1
ATOM 622 O O . PRO A 1 82 ? 13.190 -7.066 -2.371 1.00 96.56 82 PRO A O 1
ATOM 625 N N . THR A 1 83 ? 15.217 -6.973 -1.425 1.00 97.88 83 THR A N 1
ATOM 626 C CA . THR A 1 83 ? 14.804 -7.582 -0.156 1.00 97.88 83 THR A CA 1
ATOM 627 C C . THR A 1 83 ? 13.931 -6.644 0.673 1.00 97.88 83 THR A C 1
ATOM 629 O O . THR A 1 83 ? 12.901 -7.084 1.182 1.00 97.88 83 THR A O 1
ATOM 632 N N . ALA A 1 84 ? 14.303 -5.364 0.795 1.00 97.75 84 ALA A N 1
ATOM 633 C CA . ALA A 1 84 ? 13.500 -4.384 1.524 1.00 97.75 84 ALA A CA 1
ATOM 634 C C . ALA A 1 84 ? 12.127 -4.201 0.869 1.00 97.75 84 ALA A C 1
ATOM 636 O O . ALA A 1 84 ? 11.112 -4.235 1.557 1.00 97.75 84 ALA A O 1
ATOM 637 N N . ASN A 1 85 ? 12.097 -4.108 -0.460 1.00 97.94 85 ASN A N 1
ATOM 638 C CA . ASN A 1 85 ? 10.876 -3.973 -1.242 1.00 97.94 85 ASN A CA 1
ATOM 639 C C . ASN A 1 85 ? 9.908 -5.145 -1.005 1.00 97.94 85 ASN A C 1
ATOM 641 O O . ASN A 1 85 ? 8.747 -4.931 -0.673 1.00 97.94 85 ASN A O 1
ATOM 645 N N . ARG A 1 86 ? 10.399 -6.393 -1.093 1.00 97.31 86 ARG A N 1
ATOM 646 C CA . ARG A 1 86 ? 9.574 -7.588 -0.834 1.00 97.31 86 ARG A CA 1
ATOM 647 C C . ARG A 1 86 ? 9.061 -7.651 0.603 1.00 97.31 86 ARG A C 1
ATOM 649 O O . ARG A 1 86 ? 7.904 -7.992 0.810 1.00 97.31 86 ARG A O 1
ATOM 656 N N . ARG A 1 87 ? 9.905 -7.334 1.591 1.00 97.94 87 ARG A N 1
ATOM 657 C CA . ARG A 1 87 ? 9.507 -7.350 3.009 1.00 97.94 87 ARG A CA 1
ATOM 658 C C . ARG A 1 87 ? 8.445 -6.296 3.309 1.00 97.94 87 ARG A C 1
ATOM 660 O O . ARG A 1 87 ? 7.469 -6.612 3.977 1.00 97.94 87 ARG A O 1
ATOM 667 N N . LEU A 1 88 ? 8.625 -5.078 2.799 1.00 97.62 88 LEU A N 1
ATOM 668 C CA . LEU A 1 88 ? 7.660 -3.994 2.972 1.00 97.62 88 LEU A CA 1
ATOM 669 C C . LEU A 1 88 ? 6.337 -4.305 2.281 1.00 97.62 88 LEU A C 1
ATOM 671 O O . LEU A 1 88 ? 5.297 -4.102 2.896 1.00 97.62 88 LEU A O 1
ATOM 675 N N . LEU A 1 89 ? 6.377 -4.862 1.065 1.00 97.88 89 LEU A N 1
ATOM 676 C CA . LEU A 1 89 ? 5.168 -5.322 0.392 1.00 97.88 89 LEU A CA 1
ATOM 677 C C . LEU A 1 89 ? 4.440 -6.355 1.255 1.00 97.88 89 LEU A C 1
ATOM 679 O O . LEU A 1 89 ? 3.292 -6.143 1.606 1.00 97.88 89 LEU A O 1
ATOM 683 N N . SER A 1 90 ? 5.108 -7.429 1.681 1.00 97.69 90 SER A N 1
ATOM 684 C CA . SER A 1 90 ? 4.469 -8.445 2.527 1.00 97.69 90 SER A CA 1
ATOM 685 C C . SER A 1 90 ? 3.894 -7.876 3.827 1.00 97.69 90 SER A C 1
ATOM 687 O O . SER A 1 90 ? 2.820 -8.299 4.238 1.00 97.69 90 SER A O 1
ATOM 689 N N . LEU A 1 91 ? 4.580 -6.927 4.470 1.00 97.62 91 LEU A N 1
ATOM 690 C CA . LEU A 1 91 ? 4.125 -6.318 5.720 1.00 97.62 91 LEU A CA 1
ATOM 691 C C . LEU A 1 91 ? 2.890 -5.424 5.529 1.00 97.62 91 LEU A C 1
ATOM 693 O O . LEU A 1 91 ? 1.940 -5.533 6.299 1.00 97.62 91 LEU A O 1
ATOM 697 N N . LEU A 1 92 ? 2.892 -4.551 4.519 1.00 96.75 92 LEU A N 1
ATOM 698 C CA . LEU A 1 92 ? 1.745 -3.682 4.230 1.00 96.75 92 LEU A CA 1
ATOM 699 C C . LEU A 1 92 ? 0.525 -4.488 3.790 1.00 96.75 92 LEU A C 1
ATOM 701 O O . LEU A 1 92 ? -0.600 -4.203 4.188 1.00 96.75 92 LEU A O 1
ATOM 705 N N . GLU A 1 93 ? 0.758 -5.529 3.003 1.00 96.62 93 GLU A N 1
ATOM 706 C CA . GLU A 1 93 ? -0.292 -6.422 2.540 1.00 96.62 93 GLU A CA 1
ATOM 707 C C . GLU A 1 93 ? -0.868 -7.233 3.703 1.00 96.62 93 GLU A C 1
ATOM 709 O O . GLU A 1 93 ? -2.084 -7.358 3.803 1.00 96.62 93 GLU A O 1
ATOM 714 N N . LEU A 1 94 ? -0.032 -7.665 4.654 1.00 96.31 94 LEU A N 1
ATOM 715 C CA . LEU A 1 94 ? -0.489 -8.315 5.883 1.00 96.31 94 LEU A CA 1
ATOM 716 C C . LEU A 1 94 ? -1.392 -7.402 6.724 1.00 96.31 94 LEU A C 1
ATOM 718 O O . LEU A 1 94 ? -2.418 -7.863 7.217 1.00 96.31 94 LEU A O 1
ATOM 722 N N . ILE A 1 95 ? -1.050 -6.115 6.857 1.00 95.25 95 ILE A N 1
ATOM 723 C CA . ILE A 1 95 ? -1.909 -5.117 7.524 1.00 95.25 95 ILE A CA 1
ATOM 724 C C . ILE A 1 95 ? -3.278 -5.016 6.835 1.00 95.25 95 ILE A C 1
ATOM 726 O O . ILE A 1 95 ? -4.297 -4.838 7.497 1.00 95.25 95 ILE A O 1
ATOM 730 N N . MET A 1 96 ? -3.303 -5.186 5.513 1.00 94.25 96 MET A N 1
ATOM 731 C CA . MET A 1 96 ? -4.516 -5.217 4.696 1.00 94.25 96 MET A CA 1
ATOM 732 C C . MET A 1 96 ? -5.170 -6.601 4.607 1.00 94.25 96 MET A C 1
ATOM 734 O O . MET A 1 96 ? -6.074 -6.783 3.796 1.00 94.25 96 MET A O 1
ATOM 738 N N . LEU A 1 97 ? -4.721 -7.573 5.409 1.00 94.38 97 LEU A N 1
ATOM 739 C CA . LEU A 1 97 ? -5.209 -8.955 5.407 1.00 94.38 97 LEU A CA 1
ATOM 740 C C . LEU A 1 97 ? -5.077 -9.644 4.033 1.00 94.38 97 LEU A C 1
ATOM 742 O O . LEU A 1 97 ? -5.901 -10.471 3.646 1.00 94.38 97 LEU A O 1
ATOM 746 N N . ARG A 1 98 ? -4.014 -9.315 3.291 1.00 92.62 98 ARG A N 1
ATOM 747 C CA . ARG A 1 98 ? -3.673 -9.867 1.973 1.00 92.62 98 ARG A CA 1
ATOM 748 C C . ARG A 1 98 ? -2.281 -10.499 1.979 1.00 92.62 98 ARG A C 1
ATOM 750 O O . ARG A 1 98 ? -1.385 -10.122 2.730 1.00 92.62 98 ARG A O 1
ATOM 757 N N . SER A 1 99 ? -2.069 -11.469 1.092 1.00 95.56 99 SER A N 1
ATOM 758 C CA . SER A 1 99 ? -0.730 -12.007 0.835 1.00 95.56 99 SER A CA 1
ATOM 759 C C . SER A 1 99 ? 0.001 -11.119 -0.164 1.00 95.56 99 SER A C 1
ATOM 761 O O . SER A 1 99 ? -0.376 -11.068 -1.333 1.00 95.56 99 SER A O 1
ATOM 763 N N . GLY A 1 100 ? 1.102 -10.488 0.253 1.00 95.38 100 GLY A N 1
ATOM 764 C CA . GLY A 1 100 ? 1.890 -9.651 -0.658 1.00 95.38 100 GLY A CA 1
ATOM 765 C C . GLY A 1 100 ? 2.536 -10.420 -1.813 1.00 95.38 100 GLY A C 1
ATOM 766 O O . GLY A 1 100 ? 2.761 -9.859 -2.884 1.00 95.38 100 GLY A O 1
ATOM 767 N N . THR A 1 101 ? 2.775 -11.724 -1.641 1.00 95.81 101 THR A N 1
ATOM 768 C CA . THR A 1 101 ? 3.268 -12.582 -2.732 1.00 95.81 101 THR A CA 1
ATOM 769 C C . THR A 1 101 ? 2.183 -12.813 -3.777 1.00 95.81 101 THR A C 1
ATOM 771 O O . THR A 1 101 ? 2.441 -12.636 -4.966 1.00 95.81 101 THR A O 1
ATOM 774 N N . VAL A 1 102 ? 0.970 -13.168 -3.341 1.00 94.44 102 VAL A N 1
ATOM 775 C CA . VAL A 1 102 ? -0.165 -13.387 -4.250 1.00 94.44 102 VAL A CA 1
ATOM 776 C C . VAL A 1 102 ? -0.550 -12.082 -4.933 1.00 94.44 102 VAL A C 1
ATOM 778 O O . VAL A 1 102 ? -0.690 -12.072 -6.151 1.00 94.44 102 VAL A O 1
ATOM 781 N N . TYR A 1 103 ? -0.620 -10.979 -4.182 1.00 93.88 103 TYR A N 1
ATOM 782 C CA . TYR A 1 103 ? -0.911 -9.662 -4.741 1.00 93.88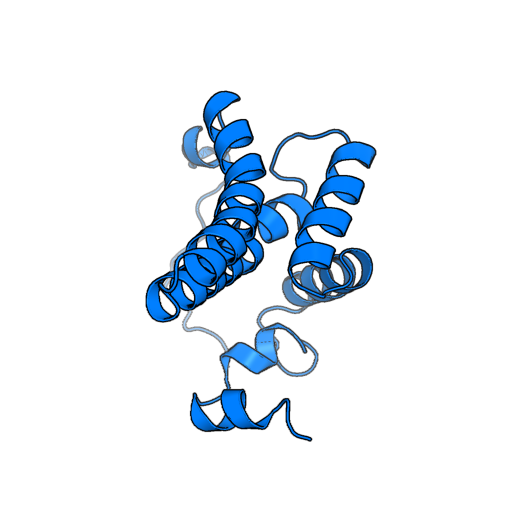 103 TYR A CA 1
ATOM 783 C C . TYR A 1 103 ? 0.073 -9.299 -5.857 1.00 93.88 103 TYR A C 1
ATOM 785 O O . TYR A 1 103 ? -0.350 -8.977 -6.960 1.00 93.88 103 TYR A O 1
ATOM 793 N N . ARG A 1 104 ? 1.384 -9.465 -5.636 1.00 95.00 104 ARG A N 1
ATOM 794 C CA . ARG A 1 104 ? 2.394 -9.214 -6.676 1.00 95.00 104 ARG A CA 1
ATOM 795 C C . ARG A 1 104 ? 2.187 -10.060 -7.933 1.00 95.00 104 ARG A C 1
ATOM 797 O O . ARG A 1 104 ? 2.350 -9.546 -9.034 1.00 95.00 104 ARG A O 1
ATOM 804 N N . ILE A 1 105 ? 1.888 -11.350 -7.782 1.00 93.88 105 ILE A N 1
ATOM 805 C CA . ILE A 1 105 ? 1.691 -12.257 -8.922 1.00 93.88 105 ILE A CA 1
ATOM 806 C C . ILE A 1 105 ? 0.459 -11.835 -9.725 1.00 93.88 105 ILE A C 1
ATOM 808 O O . ILE A 1 105 ? 0.549 -11.670 -10.941 1.00 93.88 105 ILE A O 1
ATOM 812 N N . VAL A 1 106 ? -0.669 -11.638 -9.042 1.00 92.19 106 VAL A N 1
ATOM 813 C CA . VAL A 1 106 ? -1.944 -11.277 -9.670 1.00 92.19 106 VAL A CA 1
ATOM 814 C C . VAL A 1 106 ? -1.849 -9.907 -10.345 1.00 92.19 106 VAL A C 1
ATOM 816 O O . VAL A 1 106 ? -2.246 -9.787 -11.500 1.00 92.19 106 VAL A O 1
ATOM 819 N N . HIS A 1 107 ? -1.206 -8.935 -9.699 1.00 93.81 107 HIS A N 1
ATOM 820 C CA . HIS A 1 107 ? -1.057 -7.574 -10.213 1.00 93.81 107 HIS A CA 1
ATOM 821 C C . HIS A 1 107 ? -0.140 -7.461 -11.425 1.00 93.81 107 HIS A C 1
ATOM 823 O O . HIS A 1 107 ? -0.443 -6.763 -12.394 1.00 93.81 107 HIS A O 1
ATOM 829 N N . LEU A 1 108 ? 0.967 -8.202 -11.446 1.00 93.44 108 LEU A N 1
ATOM 830 C CA . LEU A 1 108 ? 1.800 -8.261 -12.648 1.00 93.44 108 LEU A CA 1
ATOM 831 C C . LEU A 1 108 ? 1.092 -9.007 -13.789 1.00 93.44 108 LEU A C 1
ATOM 833 O O . LEU A 1 108 ? 1.231 -8.619 -14.947 1.00 93.44 108 LEU A O 1
ATOM 837 N N . ASN A 1 109 ? 0.300 -10.038 -13.474 1.00 91.38 109 ASN A N 1
ATOM 838 C CA . ASN A 1 109 ? -0.530 -10.723 -14.463 1.00 91.38 109 ASN A CA 1
ATOM 839 C C . ASN A 1 109 ? -1.620 -9.799 -15.038 1.00 91.38 109 ASN A C 1
ATOM 841 O O . ASN A 1 109 ? -1.823 -9.806 -16.250 1.00 91.38 109 ASN A O 1
ATOM 845 N N . HIS A 1 110 ? -2.267 -8.977 -1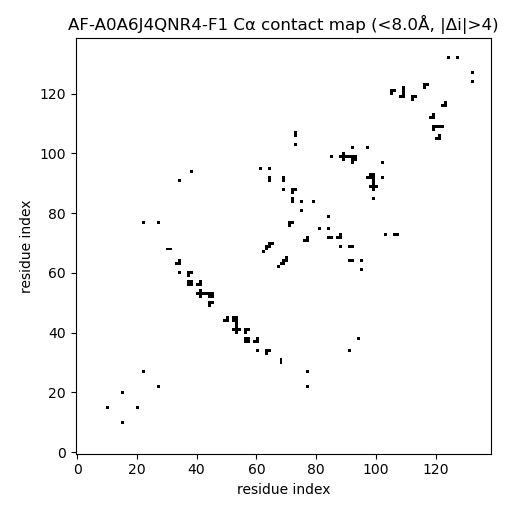4.204 1.00 90.88 110 HIS A N 1
ATOM 846 C CA . HIS A 1 110 ? -3.210 -7.938 -14.632 1.00 90.88 110 HIS A CA 1
ATOM 847 C C . HIS A 1 110 ? -2.575 -7.029 -15.689 1.00 90.88 110 HIS A C 1
ATOM 849 O O . HIS A 1 110 ? -3.060 -6.944 -16.816 1.00 90.88 110 HIS A O 1
ATOM 855 N N . HIS A 1 111 ? -1.424 -6.427 -15.376 1.00 91.12 111 HIS A N 1
ATOM 856 C CA . HIS A 1 111 ? -0.729 -5.542 -16.312 1.00 91.12 111 HIS A CA 1
ATOM 857 C C . HIS A 1 111 ? -0.265 -6.237 -17.598 1.00 91.12 111 HIS A C 1
ATOM 859 O O . HIS A 1 111 ? -0.223 -5.595 -18.646 1.00 91.12 111 HIS A O 1
ATOM 865 N N . ALA A 1 112 ? 0.069 -7.529 -17.543 1.00 90.19 112 ALA A N 1
ATOM 866 C CA . ALA A 1 112 ? 0.449 -8.298 -18.726 1.00 90.19 112 ALA A CA 1
ATOM 867 C C . ALA A 1 112 ? -0.736 -8.587 -19.666 1.00 90.19 112 ALA A C 1
ATOM 869 O O . ALA A 1 112 ? -0.534 -8.715 -20.872 1.00 90.19 112 ALA A O 1
ATOM 870 N N . LYS A 1 113 ? -1.956 -8.701 -19.125 1.00 85.44 113 LYS A N 1
ATOM 871 C CA . LYS A 1 113 ? -3.173 -9.047 -19.882 1.00 85.44 113 LYS A CA 1
ATOM 872 C C . LYS A 1 113 ? -4.056 -7.848 -20.223 1.00 85.44 113 LYS A C 1
ATOM 874 O O . LYS A 1 113 ? -4.881 -7.934 -21.131 1.00 85.44 113 LYS A O 1
ATOM 879 N N . TYR A 1 114 ? -3.888 -6.730 -19.523 1.00 82.12 114 TYR A N 1
ATOM 880 C CA . TYR A 1 114 ? -4.659 -5.515 -19.747 1.00 82.12 114 TYR A CA 1
ATOM 881 C C . TYR A 1 114 ? -4.608 -5.066 -21.226 1.00 82.12 114 TYR A C 1
ATOM 883 O O . TYR A 1 114 ? -3.525 -5.031 -21.818 1.00 82.12 114 TYR A O 1
ATOM 891 N N . PRO A 1 115 ? -5.741 -4.657 -21.839 1.00 78.06 115 PRO A N 1
ATOM 892 C CA . PRO A 1 115 ? -7.067 -4.450 -21.243 1.00 78.06 115 PRO A CA 1
ATOM 893 C C . PRO A 1 115 ? -8.016 -5.660 -21.340 1.00 78.06 115 PRO A C 1
ATOM 895 O O . PRO A 1 115 ? -9.229 -5.489 -21.191 1.00 78.06 115 PRO A O 1
ATOM 898 N N . ASP A 1 116 ? -7.527 -6.865 -21.649 1.00 78.00 116 ASP A N 1
ATOM 899 C CA . ASP A 1 116 ? -8.399 -8.035 -21.776 1.00 78.00 116 ASP A CA 1
ATOM 900 C C . ASP A 1 116 ? -8.886 -8.526 -20.403 1.00 78.00 116 ASP A C 1
ATOM 902 O O . ASP A 1 116 ? -8.149 -9.119 -19.619 1.00 78.00 116 ASP A O 1
ATOM 906 N N . ALA A 1 117 ? -10.168 -8.285 -20.128 1.00 68.38 117 ALA A N 1
ATOM 907 C CA . ALA A 1 117 ? -10.797 -8.558 -18.841 1.00 68.38 117 ALA A CA 1
ATOM 908 C C . ALA A 1 117 ? -11.168 -10.036 -18.606 1.00 68.38 117 ALA A C 1
ATOM 910 O O . ALA A 1 117 ? -11.634 -10.367 -17.517 1.00 68.38 117 ALA A O 1
ATOM 911 N N . ARG A 1 118 ? -11.061 -10.927 -19.607 1.00 73.38 118 ARG A N 1
ATOM 912 C CA . ARG A 1 118 ? -11.572 -12.311 -19.466 1.00 73.38 118 ARG A CA 1
ATOM 913 C C . ARG A 1 118 ? -10.745 -13.172 -18.516 1.00 73.38 118 ARG A C 1
ATOM 915 O O . ARG A 1 118 ? -11.288 -14.090 -17.914 1.00 73.38 118 ARG A O 1
ATOM 922 N N . GLU A 1 119 ? -9.459 -12.870 -18.378 1.00 76.69 119 GLU A N 1
ATOM 923 C CA . GLU A 1 119 ? -8.519 -13.631 -17.544 1.00 76.69 119 GLU A CA 1
ATOM 924 C C . GLU A 1 119 ? -7.750 -12.736 -16.564 1.00 76.69 119 GLU A C 1
ATOM 926 O O . GLU A 1 119 ? -6.615 -13.031 -16.166 1.00 76.69 119 GLU A O 1
ATOM 931 N N . ASP A 1 120 ? -8.379 -11.623 -16.211 1.00 84.19 120 ASP A N 1
ATOM 932 C CA . ASP A 1 120 ? -7.857 -10.593 -15.333 1.00 84.19 120 ASP A CA 1
ATOM 933 C C . ASP A 1 120 ? -8.741 -10.515 -14.078 1.00 84.19 120 ASP A C 1
ATOM 935 O O . ASP A 1 120 ? -9.676 -9.709 -14.016 1.00 84.19 120 ASP A O 1
ATOM 939 N N . PRO A 1 121 ? -8.506 -11.397 -13.087 1.00 78.81 121 PRO A N 1
ATOM 940 C CA . PRO A 1 121 ? -9.328 -11.440 -11.883 1.00 78.81 121 PRO A CA 1
ATOM 941 C C . PRO A 1 121 ? -9.267 -10.121 -11.105 1.00 78.81 121 PRO A C 1
ATOM 943 O O . PRO A 1 121 ? -10.271 -9.722 -10.522 1.00 78.81 121 PRO A O 1
ATOM 946 N N . GLU A 1 122 ? -8.142 -9.404 -11.151 1.00 82.00 122 GLU A N 1
ATOM 947 C CA . GLU A 1 122 ? -7.998 -8.103 -10.499 1.00 82.00 122 GLU A CA 1
ATOM 948 C C . GLU A 1 122 ? -8.817 -7.008 -11.191 1.00 82.00 122 GLU A C 1
ATOM 950 O O . GLU A 1 122 ? -9.600 -6.320 -10.537 1.00 82.00 122 GLU A O 1
ATOM 955 N N . GLY A 1 123 ? -8.711 -6.878 -12.516 1.00 79.44 123 GLY A N 1
ATOM 956 C CA . GLY A 1 123 ? -9.483 -5.889 -13.275 1.00 79.44 123 GLY A CA 1
ATOM 957 C C . GLY A 1 123 ? -10.972 -6.221 -13.394 1.00 79.44 123 GLY A C 1
ATOM 958 O O . GLY A 1 123 ? -11.785 -5.335 -13.673 1.00 79.44 123 GLY A O 1
ATOM 959 N N . SER A 1 124 ? -11.366 -7.476 -13.150 1.00 80.31 124 SER A N 1
ATOM 960 C CA . SER A 1 124 ? -12.770 -7.897 -13.201 1.00 80.31 124 SER A CA 1
ATOM 961 C C . SER A 1 124 ? -13.649 -7.150 -12.187 1.00 80.31 124 SER A C 1
ATOM 963 O O . SER A 1 124 ? -14.757 -6.731 -12.536 1.00 80.31 124 SER A O 1
ATOM 965 N N . ALA A 1 125 ? -13.122 -6.886 -10.985 1.00 79.06 125 ALA A N 1
ATOM 966 C CA . ALA A 1 125 ? -13.840 -6.216 -9.902 1.00 79.06 125 ALA A CA 1
ATOM 967 C C . ALA A 1 125 ? -14.196 -4.758 -10.234 1.00 79.06 125 ALA A C 1
ATOM 969 O O . ALA A 1 125 ? -15.245 -4.265 -9.822 1.00 79.06 125 ALA A O 1
ATOM 970 N N . ALA A 1 126 ? -13.386 -4.077 -11.053 1.00 80.25 126 ALA A N 1
ATOM 971 C CA . ALA A 1 126 ? -13.655 -2.702 -11.485 1.00 80.25 126 ALA A CA 1
ATOM 972 C C . ALA A 1 126 ? -14.919 -2.574 -12.358 1.00 80.25 126 ALA A C 1
ATOM 974 O O . ALA A 1 126 ? -15.405 -1.470 -12.601 1.00 80.25 126 ALA A O 1
ATOM 975 N N . ARG A 1 127 ? -15.458 -3.698 -12.846 1.00 81.44 127 ARG A N 1
ATOM 976 C CA . ARG A 1 127 ? -16.674 -3.748 -13.669 1.00 81.44 127 ARG A CA 1
ATOM 977 C C . ARG A 1 127 ? -17.931 -4.050 -12.858 1.00 81.44 127 ARG A C 1
ATOM 979 O O . ARG A 1 127 ? -19.018 -4.115 -13.433 1.00 81.44 127 ARG A O 1
ATOM 986 N N . PHE A 1 128 ? -17.799 -4.299 -11.559 1.00 87.06 128 PHE A N 1
ATOM 987 C CA . PHE A 1 128 ? -18.936 -4.618 -10.710 1.00 87.06 128 PHE A CA 1
ATOM 988 C C . PHE A 1 128 ? -19.711 -3.347 -10.368 1.00 87.06 128 PHE A C 1
ATOM 990 O O . PHE A 1 128 ? -19.142 -2.275 -10.166 1.00 87.06 128 PHE A O 1
ATOM 997 N N . SER A 1 129 ? -21.039 -3.460 -10.311 1.00 89.38 129 SER A N 1
ATOM 998 C CA . SER A 1 129 ? -21.848 -2.426 -9.671 1.00 89.38 129 SER A CA 1
ATOM 999 C C . SER A 1 129 ? -21.550 -2.418 -8.172 1.00 89.38 129 SER A C 1
ATOM 1001 O O . SER A 1 129 ? -21.167 -3.445 -7.615 1.00 89.38 129 SER A O 1
ATOM 1003 N N . L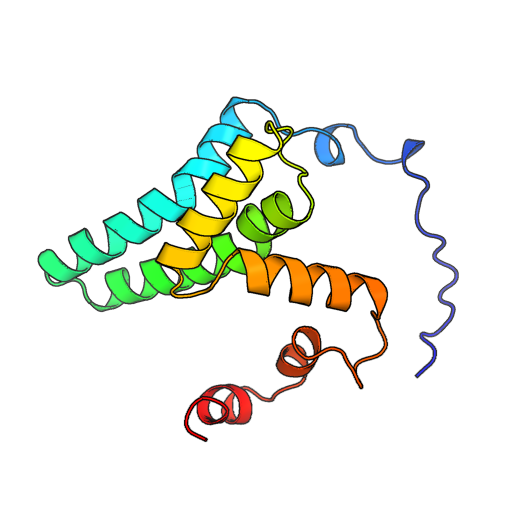EU A 1 130 ? -21.800 -1.294 -7.496 1.00 86.94 130 LEU A N 1
ATOM 1004 C CA . LEU A 1 130 ? -21.624 -1.205 -6.043 1.00 86.94 130 LEU A CA 1
ATOM 1005 C C . LEU A 1 130 ? -22.344 -2.348 -5.302 1.00 86.94 130 LEU A C 1
ATOM 1007 O O . LEU A 1 130 ? -21.758 -2.978 -4.429 1.00 86.94 130 LEU A O 1
ATOM 1011 N N . GLY A 1 131 ? -23.586 -2.653 -5.694 1.00 90.56 131 GLY A N 1
ATOM 1012 C CA . GLY A 1 131 ? -24.360 -3.747 -5.101 1.00 90.56 131 GLY A CA 1
ATOM 1013 C C . GLY A 1 131 ? -23.716 -5.119 -5.304 1.00 90.56 131 GLY A C 1
ATOM 1014 O O . GLY A 1 131 ? -23.667 -5.909 -4.366 1.00 90.56 131 GLY A O 1
ATOM 1015 N N . ARG A 1 132 ? -23.159 -5.387 -6.494 1.00 88.56 132 ARG A N 1
ATOM 1016 C CA . ARG A 1 132 ? -22.417 -6.628 -6.744 1.00 88.56 132 ARG A CA 1
ATOM 1017 C C . ARG A 1 132 ? -21.145 -6.695 -5.901 1.00 88.56 132 ARG A C 1
ATOM 1019 O O . ARG A 1 132 ? -20.911 -7.719 -5.276 1.00 88.56 132 ARG A O 1
ATOM 1026 N N . THR A 1 133 ? -20.365 -5.617 -5.829 1.00 85.88 133 THR A N 1
ATOM 1027 C CA . THR A 1 133 ? -19.132 -5.563 -5.024 1.00 85.88 133 THR A CA 1
ATOM 1028 C C . THR A 1 133 ? -19.389 -5.880 -3.554 1.00 85.88 133 THR A C 1
ATOM 1030 O O . THR A 1 133 ? -18.608 -6.597 -2.939 1.00 85.88 133 THR A O 1
ATOM 1033 N N . LEU A 1 134 ? -20.496 -5.383 -2.994 1.00 84.75 134 LEU A N 1
ATOM 1034 C CA . LEU A 1 134 ? -20.880 -5.672 -1.610 1.00 84.75 134 LEU A CA 1
ATOM 1035 C C . LEU A 1 134 ? -21.278 -7.142 -1.390 1.00 84.75 134 LEU A C 1
ATOM 1037 O O . LEU A 1 134 ? -21.146 -7.637 -0.275 1.00 84.75 134 LEU A O 1
ATOM 1041 N N . TRP A 1 135 ? -21.753 -7.834 -2.429 1.0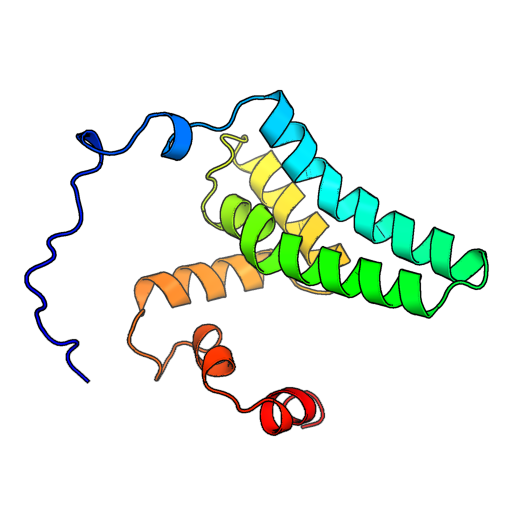0 89.56 135 TRP A N 1
ATOM 1042 C CA . TRP A 1 135 ? -22.221 -9.220 -2.340 1.00 89.56 135 TRP A CA 1
ATOM 1043 C C . TRP A 1 135 ? -21.159 -10.262 -2.723 1.00 89.56 135 TRP A C 1
ATOM 1045 O O . TRP A 1 135 ? -21.226 -11.397 -2.261 1.00 89.56 135 TRP A O 1
ATOM 1055 N N . GLU A 1 136 ? -20.159 -9.889 -3.527 1.00 81.88 136 GLU A N 1
ATOM 1056 C CA . GLU A 1 136 ? -19.138 -10.807 -4.060 1.00 81.88 136 GLU A CA 1
ATOM 1057 C C . GLU A 1 136 ? -18.318 -11.514 -2.959 1.00 81.88 136 GLU A C 1
ATOM 1059 O O . GLU A 1 136 ? -17.794 -12.591 -3.196 1.00 81.88 136 GLU A O 1
ATOM 1064 N N . GLY A 1 137 ? -18.217 -10.940 -1.751 1.00 64.06 137 GLY A N 1
ATOM 1065 C CA . GLY A 1 137 ? -17.507 -11.545 -0.612 1.00 64.06 137 GLY A CA 1
ATOM 1066 C C . GLY A 1 137 ? -18.357 -12.430 0.313 1.00 64.06 137 GLY A C 1
ATOM 1067 O O . GLY A 1 137 ? -17.832 -12.934 1.302 1.00 64.06 137 GLY A O 1
ATOM 1068 N N . VAL A 1 138 ? -19.663 -12.566 0.051 1.00 74.00 138 VAL A N 1
ATOM 1069 C CA . VAL A 1 138 ? -20.600 -13.388 0.850 1.00 74.00 138 VAL A CA 1
ATOM 1070 C C . VAL A 1 138 ? -20.758 -14.802 0.267 1.00 74.00 138 VAL A C 1
ATOM 1072 O O . VAL A 1 138 ? -21.208 -15.707 0.970 1.00 74.00 138 VAL A O 1
ATOM 1075 N N . ILE A 1 139 ? -20.392 -14.986 -1.003 1.00 49.97 139 ILE A N 1
ATOM 1076 C CA . ILE A 1 139 ? -20.436 -16.252 -1.751 1.00 49.97 139 ILE A CA 1
ATOM 1077 C C . ILE A 1 139 ? -19.027 -16.846 -1.801 1.00 49.97 139 ILE A C 1
ATOM 1079 O O . ILE A 1 139 ? -18.913 -18.083 -1.656 1.00 49.97 139 ILE A O 1
#

Solvent-accessible surface area (backbone atoms only — not comparable to full-atom values): 8216 Å² total; per-residue (Å²): 132,82,76,80,86,81,80,76,73,80,80,58,75,90,79,52,60,66,76,84,75,49,79,52,73,68,59,48,50,47,55,69,45,46,52,57,51,27,56,52,43,22,57,55,29,46,75,71,72,36,57,70,61,15,52,50,25,50,54,50,30,51,50,48,36,63,78,37,52,46,45,35,37,66,72,55,69,78,77,62,56,76,67,58,33,53,52,50,33,36,52,57,24,46,78,69,77,40,58,31,67,58,50,40,55,54,52,54,50,29,67,73,45,60,88,52,55,90,85,15,78,73,61,44,60,79,73,48,51,73,71,51,60,73,47,66,82,78,114

InterPro domains:
  IPR005804 Fatty acid desaturase domain [PF00487] (53-135)